Protein AF-A0A821JG45-F1 (afdb_monomer)

Structure (mmCIF, N/CA/C/O backbone):
data_AF-A0A821JG45-F1
#
_entry.id   AF-A0A821JG45-F1
#
loop_
_atom_site.group_PDB
_atom_site.id
_atom_site.type_symbol
_atom_site.label_atom_id
_atom_site.label_alt_id
_atom_site.label_comp_id
_atom_site.label_asym_id
_atom_site.label_entity_id
_atom_site.label_seq_id
_atom_site.pdbx_PDB_ins_code
_atom_site.Cartn_x
_atom_site.Cartn_y
_atom_site.Cartn_z
_atom_site.occupancy
_atom_site.B_iso_or_equiv
_atom_site.auth_seq_id
_atom_site.auth_comp_id
_atom_site.auth_asym_id
_atom_site.auth_atom_id
_atom_site.pdbx_PDB_model_num
ATOM 1 N N . MET A 1 1 ? -6.160 6.783 -7.489 1.00 43.97 1 MET A N 1
ATOM 2 C CA . MET A 1 1 ? -6.726 8.144 -7.644 1.00 43.97 1 MET A CA 1
ATOM 3 C C . MET A 1 1 ? -7.610 8.630 -6.473 1.00 43.97 1 MET A C 1
ATOM 5 O O . MET A 1 1 ? -7.959 9.802 -6.467 1.00 43.97 1 MET A O 1
ATOM 9 N N . CYS A 1 2 ? -7.963 7.808 -5.464 1.00 53.34 2 CYS A N 1
ATOM 10 C CA . CYS A 1 2 ? -8.651 8.304 -4.248 1.00 53.34 2 CYS A CA 1
ATOM 11 C C . CYS A 1 2 ? -7.697 8.845 -3.168 1.00 53.34 2 CYS A C 1
ATOM 13 O O . CYS A 1 2 ? -8.023 9.832 -2.520 1.00 53.34 2 CYS A O 1
ATOM 15 N N . VAL A 1 3 ? -6.514 8.245 -2.994 1.00 57.75 3 VAL A N 1
ATOM 16 C CA . VAL A 1 3 ? -5.590 8.602 -1.897 1.00 57.75 3 VAL A CA 1
ATOM 17 C C . VAL A 1 3 ? -4.941 9.981 -2.098 1.00 57.75 3 VAL A C 1
ATOM 19 O O . VAL A 1 3 ? -4.881 10.770 -1.164 1.00 57.75 3 VAL A O 1
ATOM 22 N N . GLU A 1 4 ? -4.558 10.336 -3.329 1.00 63.41 4 GLU A N 1
ATOM 23 C CA . GLU A 1 4 ? -4.053 11.684 -3.661 1.00 63.41 4 GLU A CA 1
ATOM 24 C C . GLU A 1 4 ? -5.080 12.787 -3.375 1.00 63.41 4 GLU A C 1
ATOM 26 O O . GLU A 1 4 ? -4.723 13.872 -2.925 1.00 63.41 4 GLU A O 1
ATOM 31 N N . ARG A 1 5 ? -6.373 12.504 -3.581 1.00 66.62 5 ARG A N 1
ATOM 32 C CA . ARG A 1 5 ? -7.441 13.460 -3.265 1.00 66.62 5 ARG A CA 1
ATOM 33 C C . ARG A 1 5 ? -7.563 13.698 -1.765 1.00 66.62 5 ARG A C 1
ATOM 35 O O . ARG A 1 5 ? -7.777 14.836 -1.367 1.00 66.62 5 ARG A O 1
ATOM 42 N N . ILE A 1 6 ? -7.377 12.670 -0.939 1.00 66.38 6 ILE A N 1
ATOM 43 C CA . ILE A 1 6 ? -7.362 12.825 0.525 1.00 66.38 6 ILE A CA 1
ATOM 44 C C . ILE A 1 6 ? -6.219 13.754 0.948 1.00 66.38 6 ILE A C 1
ATOM 46 O O . ILE A 1 6 ? -6.427 14.629 1.781 1.00 66.38 6 ILE A O 1
ATOM 50 N N . LEU A 1 7 ? -5.047 13.630 0.319 1.00 71.19 7 LEU A N 1
ATOM 51 C CA . LEU A 1 7 ? -3.895 14.499 0.585 1.00 71.19 7 LEU A CA 1
ATOM 52 C C . LEU A 1 7 ? -4.072 15.945 0.097 1.00 71.19 7 LEU A C 1
ATOM 54 O O . LEU A 1 7 ? -3.347 16.827 0.550 1.00 71.19 7 LEU A O 1
ATOM 58 N N . SER A 1 8 ? -5.017 16.196 -0.813 1.00 76.06 8 SER A N 1
ATOM 59 C CA . SER A 1 8 ? -5.339 17.546 -1.295 1.00 76.06 8 SER A CA 1
ATOM 60 C C . SER A 1 8 ? -6.262 18.329 -0.357 1.00 76.06 8 SER A C 1
ATOM 62 O O . SER A 1 8 ? -6.353 19.549 -0.474 1.00 76.06 8 SER A O 1
ATOM 64 N N . ILE A 1 9 ? -6.933 17.641 0.575 1.00 77.62 9 ILE A N 1
ATOM 65 C CA . ILE A 1 9 ? -7.796 18.270 1.575 1.00 77.62 9 ILE A CA 1
ATOM 66 C C . ILE A 1 9 ? -6.913 18.706 2.752 1.00 77.62 9 ILE A C 1
ATOM 68 O O . ILE A 1 9 ? -6.174 17.873 3.289 1.00 77.62 9 ILE A O 1
ATOM 72 N N . PRO A 1 10 ? -6.975 19.975 3.193 1.00 82.25 10 PRO A N 1
ATOM 73 C CA . PRO A 1 10 ? -6.272 20.412 4.391 1.00 82.25 10 PRO A CA 1
ATOM 74 C C . PRO A 1 10 ? -6.624 19.520 5.585 1.00 82.25 10 PRO A C 1
ATOM 76 O O . PRO A 1 10 ? -7.792 19.25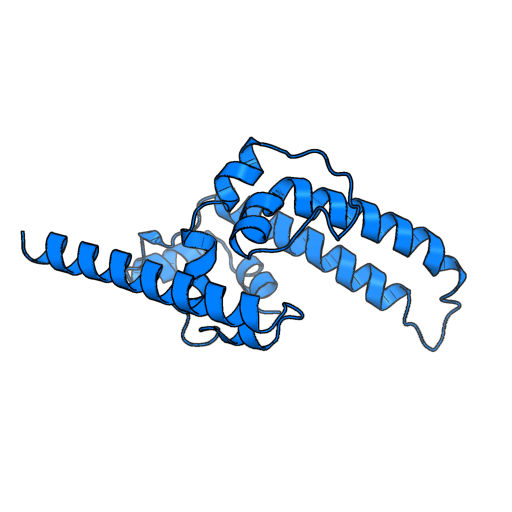5 5.861 1.00 82.25 10 PRO A O 1
ATOM 79 N N . SER A 1 11 ? -5.612 19.060 6.318 1.00 78.62 11 SER A N 1
ATOM 80 C CA . SER A 1 11 ? -5.794 18.103 7.419 1.00 78.62 11 SER A CA 1
ATOM 81 C C . SER A 1 11 ? -6.758 18.592 8.500 1.00 78.62 11 SER A C 1
ATOM 83 O O . SER A 1 11 ? -7.482 17.793 9.088 1.00 78.62 11 SER A O 1
ATOM 85 N N . ILE A 1 12 ? -6.778 19.904 8.744 1.00 83.25 12 ILE A N 1
ATOM 86 C CA . ILE A 1 12 ? -7.695 20.558 9.680 1.00 83.25 12 ILE A CA 1
ATOM 87 C C . ILE A 1 12 ? -9.136 20.389 9.196 1.00 83.25 12 ILE A C 1
ATOM 89 O O . ILE A 1 12 ? -9.962 19.876 9.941 1.00 83.25 12 ILE A O 1
ATOM 93 N N . GLU A 1 13 ? -9.411 20.721 7.935 1.00 83.38 13 GLU A N 1
ATOM 94 C CA . GLU A 1 13 ? -10.745 20.607 7.337 1.00 83.38 13 GLU A CA 1
ATOM 95 C C . GLU A 1 13 ? -11.219 19.149 7.297 1.00 83.38 13 GLU A C 1
ATOM 97 O O . GLU A 1 13 ? -12.360 18.849 7.647 1.00 83.38 13 GLU A O 1
ATOM 102 N N . LEU A 1 14 ? -10.331 18.214 6.942 1.00 79.88 14 LEU A N 1
ATOM 103 C CA . LEU A 1 14 ? -10.646 16.786 6.947 1.00 79.88 14 LEU A CA 1
ATOM 104 C C . LEU A 1 14 ? -11.003 16.293 8.357 1.00 79.88 14 LEU A C 1
ATOM 106 O O . LEU A 1 14 ? -12.016 15.620 8.541 1.00 79.88 14 LEU A O 1
ATOM 110 N N . ASN A 1 15 ? -10.201 16.651 9.362 1.00 83.44 15 ASN A N 1
ATOM 111 C CA . ASN A 1 15 ? -10.453 16.260 10.747 1.00 83.44 15 ASN A CA 1
ATOM 112 C C . ASN A 1 15 ? -11.696 16.945 11.330 1.00 83.44 15 ASN A C 1
ATOM 114 O O . ASN A 1 15 ? -12.398 16.335 12.133 1.00 83.44 15 ASN A O 1
ATOM 118 N N . GLU A 1 16 ? -12.011 18.174 10.916 1.00 84.81 16 GLU A N 1
ATOM 119 C CA . GLU A 1 16 ? -13.255 18.857 11.280 1.00 84.81 16 GLU A CA 1
ATOM 120 C C . GLU A 1 16 ? -14.477 18.131 10.714 1.00 84.81 16 GLU A C 1
ATOM 122 O O . GLU A 1 16 ? -15.425 17.871 11.457 1.00 84.81 16 GLU A O 1
ATOM 127 N N . VAL A 1 17 ? -14.439 17.726 9.440 1.00 81.38 17 VAL A N 1
ATOM 128 C CA . VAL A 1 17 ? -15.504 16.923 8.819 1.00 81.38 17 VAL A CA 1
ATOM 129 C C . VAL A 1 17 ? -15.664 15.583 9.542 1.00 81.38 17 VAL A C 1
ATOM 131 O O . VAL A 1 17 ? -16.777 15.206 9.911 1.00 81.38 17 VAL A O 1
ATOM 134 N N . LEU A 1 18 ? -14.564 14.878 9.819 1.00 77.00 18 LEU A N 1
ATOM 135 C CA . LEU A 1 18 ? -14.592 13.604 10.547 1.00 77.00 18 LEU A CA 1
ATOM 136 C C . LEU A 1 18 ? -15.137 13.770 11.974 1.00 77.00 18 LEU A C 1
ATOM 138 O O . LEU A 1 18 ? -15.938 12.951 12.433 1.00 77.00 18 LEU A O 1
ATOM 142 N N . ALA A 1 19 ? -14.778 14.857 12.659 1.00 81.50 19 ALA A N 1
ATOM 143 C CA . ALA A 1 19 ? -15.291 15.176 13.986 1.00 81.50 19 ALA A CA 1
ATOM 144 C C . ALA A 1 19 ? -16.793 15.510 13.971 1.00 81.50 19 ALA A C 1
ATOM 146 O O . ALA A 1 19 ? -17.523 15.040 14.849 1.00 81.50 19 ALA A O 1
ATOM 147 N N . GLN A 1 20 ? -17.268 16.270 12.977 1.00 82.19 20 GLN A N 1
ATOM 148 C CA . GLN A 1 20 ? -18.691 16.586 12.788 1.00 82.19 20 GLN A CA 1
ATOM 149 C C . GLN A 1 20 ? -19.522 15.328 12.512 1.00 82.19 20 GLN A C 1
ATOM 151 O O . GLN A 1 20 ? -20.628 15.183 13.033 1.00 82.19 20 GLN A O 1
ATOM 156 N N . LEU A 1 21 ? -18.958 14.379 11.765 1.00 76.00 21 LEU A N 1
ATOM 157 C CA . LEU A 1 21 ? -19.562 13.076 11.484 1.00 76.00 21 LEU A CA 1
ATOM 158 C C . LEU A 1 21 ? -19.416 12.063 12.638 1.00 76.00 21 LEU A C 1
ATOM 160 O O . LEU A 1 21 ? -19.819 10.912 12.494 1.00 76.00 21 LEU A O 1
ATOM 164 N N . LYS A 1 22 ? -18.887 12.485 13.796 1.00 78.31 22 LYS A N 1
ATOM 165 C CA . LYS A 1 22 ? -18.636 11.667 15.001 1.00 78.31 22 LYS A CA 1
ATOM 166 C C . LYS A 1 22 ? -17.607 10.539 14.827 1.00 78.31 22 LYS A C 1
ATOM 168 O O . LYS A 1 22 ? -17.481 9.700 15.715 1.00 78.31 22 LYS A O 1
ATOM 173 N N . TYR A 1 23 ? -16.793 10.569 13.776 1.00 69.62 23 TYR A N 1
ATOM 174 C CA . TYR A 1 23 ? -15.704 9.618 13.535 1.00 69.62 23 TYR A CA 1
ATOM 175 C C . TYR A 1 23 ? -14.378 10.079 14.157 1.00 69.62 23 TYR A C 1
ATOM 177 O O . TYR A 1 23 ? -13.347 10.160 13.492 1.00 69.62 23 TYR A O 1
ATOM 185 N N . LYS A 1 24 ? -14.384 10.408 15.455 1.00 72.06 24 LYS A N 1
ATOM 186 C CA . LYS A 1 24 ? -13.201 10.964 16.148 1.00 72.06 24 LYS A CA 1
ATOM 187 C C . LYS A 1 24 ? -11.991 10.023 16.157 1.00 72.06 24 LYS A C 1
ATOM 189 O O . LYS A 1 24 ? -10.859 10.484 16.221 1.00 72.06 24 LYS A O 1
ATOM 194 N N . ASN A 1 25 ? -12.235 8.719 16.097 1.00 67.12 25 ASN A N 1
ATOM 195 C CA . ASN A 1 25 ? -11.216 7.675 16.012 1.00 67.12 25 ASN A CA 1
ATOM 196 C C . ASN A 1 25 ? -10.531 7.596 14.637 1.00 67.12 25 ASN A C 1
ATOM 198 O O . ASN A 1 25 ? -9.513 6.924 14.520 1.00 67.12 25 ASN A O 1
ATOM 202 N N . LEU A 1 26 ? -11.082 8.255 13.613 1.00 66.81 26 LEU A N 1
ATOM 203 C CA . LEU A 1 26 ? -10.522 8.298 12.259 1.00 66.81 26 LEU A CA 1
ATOM 204 C C . LEU A 1 26 ? -9.774 9.606 11.968 1.00 66.81 26 LEU A C 1
ATOM 206 O O . LEU A 1 26 ? -9.253 9.772 10.867 1.00 66.81 26 LEU A O 1
ATOM 210 N N . CYS A 1 27 ? -9.722 10.537 12.927 1.00 76.25 27 CYS A N 1
ATOM 211 C CA . CYS A 1 27 ? -8.967 11.774 12.769 1.00 76.25 27 CYS A CA 1
ATOM 212 C C . CYS A 1 27 ? -7.475 11.468 12.605 1.00 76.25 27 CYS A C 1
ATOM 214 O O . CYS A 1 27 ? -6.864 10.820 13.455 1.00 76.25 27 CYS A O 1
ATOM 216 N N . LEU A 1 28 ? -6.888 11.982 11.529 1.00 76.50 28 LEU A N 1
ATOM 217 C CA . LEU A 1 28 ? -5.492 11.750 11.187 1.00 76.50 28 LEU A CA 1
ATOM 218 C C . LEU A 1 28 ? -4.607 12.709 11.977 1.00 76.50 28 LEU A C 1
ATOM 220 O O . LEU A 1 28 ? -4.743 13.933 11.873 1.00 76.50 28 LEU A O 1
ATOM 224 N N . ASN A 1 29 ? -3.673 12.164 12.749 1.00 80.75 29 ASN A N 1
ATOM 225 C CA . ASN A 1 29 ? -2.627 12.971 13.362 1.00 80.75 29 ASN A CA 1
ATOM 226 C C . ASN A 1 29 ? -1.522 13.294 12.327 1.00 80.75 29 ASN A C 1
ATOM 228 O O . ASN A 1 29 ? -1.488 12.755 11.218 1.00 80.75 29 ASN A O 1
ATOM 232 N N . THR A 1 30 ? -0.576 14.165 12.689 1.00 79.75 30 THR A N 1
ATOM 233 C CA . THR A 1 30 ? 0.527 14.574 11.798 1.00 79.75 30 THR A CA 1
ATOM 234 C C . THR A 1 30 ? 1.352 13.393 11.281 1.00 79.75 30 THR A C 1
ATOM 236 O O . THR A 1 30 ? 1.820 13.406 10.144 1.00 79.75 30 THR A O 1
ATOM 239 N N . ARG A 1 31 ? 1.532 12.355 12.104 1.00 78.94 31 ARG A N 1
ATOM 240 C CA . ARG A 1 31 ? 2.264 11.146 11.726 1.00 78.94 31 ARG A CA 1
ATOM 241 C C . ARG A 1 3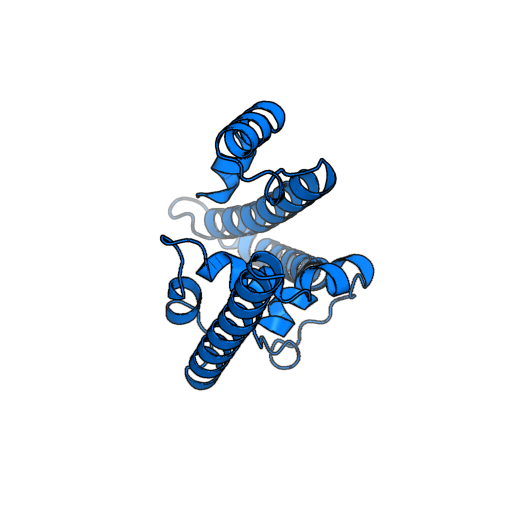1 ? 1.479 10.330 10.701 1.00 78.94 31 ARG A C 1
ATOM 243 O O . ARG A 1 31 ? 2.083 9.882 9.734 1.00 78.94 31 ARG A O 1
ATOM 250 N N . ASP A 1 32 ? 0.172 10.169 10.879 1.00 75.69 32 ASP A N 1
ATOM 251 C CA . ASP A 1 32 ? -0.686 9.422 9.949 1.00 75.69 32 ASP A CA 1
ATOM 252 C C . ASP A 1 32 ? -0.681 10.066 8.560 1.00 75.69 32 ASP A C 1
ATOM 254 O O . ASP A 1 32 ? -0.508 9.384 7.551 1.00 75.69 32 ASP A O 1
ATOM 258 N N . LEU A 1 33 ? -0.760 11.399 8.515 1.00 77.19 33 LEU A N 1
ATOM 259 C CA . LEU A 1 33 ? -0.651 12.178 7.280 1.00 77.19 33 LEU A CA 1
ATOM 260 C C . LEU A 1 33 ? 0.718 12.035 6.611 1.00 77.19 33 LEU A C 1
ATOM 262 O O . LEU A 1 33 ? 0.776 11.786 5.409 1.00 77.19 33 LEU A O 1
ATOM 266 N N . SER A 1 34 ? 1.811 12.136 7.374 1.00 80.75 34 SER A N 1
ATOM 267 C CA . SER A 1 34 ? 3.168 11.926 6.849 1.00 80.75 34 SER A CA 1
ATOM 268 C C . SER A 1 34 ? 3.325 10.525 6.254 1.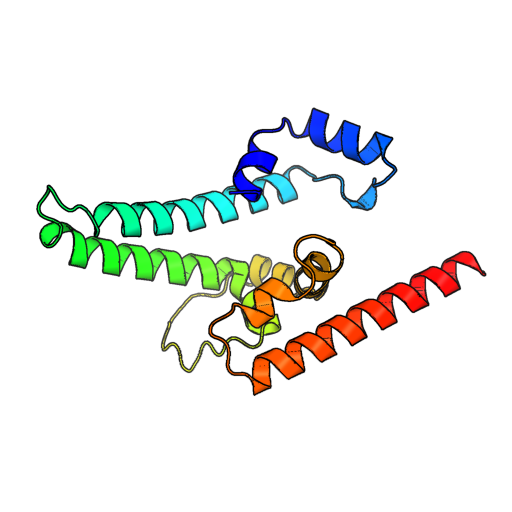00 80.75 34 SER A C 1
ATOM 270 O O . SER A 1 34 ? 3.928 10.363 5.198 1.00 80.75 34 SER A O 1
ATOM 272 N N . MET A 1 35 ? 2.751 9.507 6.898 1.00 78.25 35 MET A N 1
ATOM 273 C CA . MET A 1 35 ? 2.794 8.130 6.404 1.00 78.25 35 MET A CA 1
ATOM 274 C C . MET A 1 35 ? 2.003 7.960 5.101 1.00 78.25 35 MET A C 1
ATOM 276 O O . MET A 1 35 ? 2.496 7.341 4.160 1.00 78.25 35 MET A O 1
ATOM 280 N N . LEU A 1 36 ? 0.809 8.551 5.016 1.00 77.56 36 LEU A N 1
ATOM 281 C CA . LEU A 1 36 ? -0.003 8.576 3.796 1.00 77.56 36 LEU A CA 1
ATOM 282 C C . LEU A 1 36 ? 0.710 9.297 2.644 1.00 77.56 36 LEU A C 1
ATOM 284 O O . LEU A 1 36 ? 0.707 8.803 1.518 1.00 77.56 36 LEU A O 1
ATOM 288 N N . GLN A 1 37 ? 1.356 10.431 2.926 1.00 82.44 37 GLN A N 1
ATOM 289 C CA . GLN A 1 37 ? 2.158 11.171 1.948 1.00 82.44 37 GLN A CA 1
ATOM 290 C C . GLN A 1 37 ? 3.332 10.340 1.431 1.00 82.44 37 GLN A C 1
ATOM 292 O O . GLN A 1 37 ? 3.542 10.277 0.223 1.00 82.44 37 GLN A O 1
ATOM 297 N N . GLU A 1 38 ? 4.062 9.663 2.320 1.00 82.19 38 GLU A N 1
ATOM 298 C CA . GLU A 1 38 ? 5.160 8.777 1.926 1.00 82.19 38 GLU A CA 1
ATOM 299 C C . GLU A 1 38 ? 4.679 7.609 1.058 1.00 82.19 38 GLU A C 1
ATOM 301 O O . GLU A 1 38 ? 5.332 7.272 0.070 1.00 82.19 38 GLU A O 1
ATOM 306 N N . PHE A 1 39 ? 3.540 7.003 1.403 1.00 82.00 39 PHE A N 1
ATOM 307 C CA . PHE A 1 39 ? 2.972 5.900 0.632 1.00 82.00 39 PHE A CA 1
ATOM 308 C C . PHE A 1 39 ? 2.548 6.346 -0.771 1.00 82.00 39 PHE A C 1
ATOM 310 O O . PHE A 1 39 ? 2.892 5.692 -1.755 1.00 82.00 39 PHE A O 1
ATOM 317 N N . VAL A 1 40 ? 1.858 7.487 -0.880 1.00 83.25 40 VAL A N 1
ATOM 318 C CA . VAL A 1 40 ? 1.467 8.057 -2.177 1.00 83.25 40 VAL A CA 1
ATOM 319 C C . VAL A 1 40 ? 2.692 8.421 -3.003 1.00 83.25 40 VAL A C 1
ATOM 321 O O . VAL A 1 40 ? 2.777 7.986 -4.145 1.00 83.25 40 VAL A O 1
ATOM 324 N N . ALA A 1 41 ? 3.664 9.134 -2.427 1.00 84.44 41 ALA A N 1
ATOM 325 C CA . ALA A 1 41 ? 4.877 9.532 -3.138 1.00 84.44 41 ALA A CA 1
ATOM 326 C C . ALA A 1 41 ? 5.627 8.323 -3.715 1.00 84.44 41 ALA A C 1
ATOM 328 O O . ALA A 1 41 ? 6.065 8.352 -4.862 1.00 84.44 41 ALA A O 1
ATOM 329 N N . LEU A 1 42 ? 5.731 7.234 -2.949 1.00 84.69 42 LEU A N 1
ATOM 330 C CA . LEU A 1 42 ? 6.389 6.014 -3.408 1.00 84.69 42 LEU A CA 1
ATOM 331 C C . LEU A 1 42 ? 5.634 5.352 -4.573 1.00 84.69 42 LEU A C 1
ATOM 333 O O . LEU A 1 42 ? 6.263 4.919 -5.538 1.00 84.69 42 LEU A O 1
ATOM 337 N N . LEU A 1 43 ? 4.299 5.305 -4.526 1.00 83.25 43 LEU A N 1
ATOM 338 C CA . LEU A 1 43 ? 3.482 4.770 -5.621 1.00 83.25 43 LEU A CA 1
ATOM 339 C C . LEU A 1 43 ? 3.501 5.663 -6.871 1.00 83.25 43 LEU A C 1
ATOM 341 O O . LEU A 1 43 ? 3.516 5.140 -7.987 1.00 83.25 43 LEU A O 1
ATOM 345 N N . SER A 1 44 ? 3.545 6.987 -6.709 1.00 83.81 44 SER A N 1
ATOM 346 C CA . SER A 1 44 ? 3.660 7.928 -7.828 1.00 83.81 44 SER A CA 1
ATOM 347 C C . SER A 1 44 ? 4.953 7.700 -8.616 1.00 83.81 44 SER A C 1
ATOM 349 O O . SER A 1 44 ? 4.914 7.697 -9.843 1.00 83.81 44 SER A O 1
ATOM 351 N N . LEU A 1 45 ? 6.067 7.375 -7.947 1.00 84.75 45 LEU A N 1
ATOM 352 C CA . LEU A 1 45 ? 7.334 7.054 -8.623 1.00 84.75 45 LEU A CA 1
ATOM 353 C C . LEU A 1 45 ? 7.241 5.790 -9.500 1.00 84.75 45 LEU A C 1
ATOM 355 O O . LEU A 1 45 ? 7.828 5.747 -10.583 1.00 84.75 45 LEU A O 1
ATOM 359 N N . PHE A 1 46 ? 6.463 4.777 -9.097 1.00 82.44 46 PHE A N 1
ATOM 360 C CA . PHE A 1 46 ? 6.180 3.621 -9.961 1.00 82.44 46 PHE A CA 1
ATOM 361 C C . PHE A 1 46 ? 5.331 4.002 -11.183 1.00 82.44 46 PHE A C 1
ATOM 363 O O . PHE A 1 46 ? 5.576 3.516 -12.293 1.00 82.44 46 PHE A O 1
ATOM 370 N N . ALA A 1 47 ? 4.340 4.879 -11.003 1.00 82.31 47 ALA A N 1
ATOM 371 C CA . ALA A 1 47 ? 3.510 5.373 -12.100 1.00 82.31 47 ALA A CA 1
ATOM 372 C C . ALA A 1 47 ? 4.327 6.211 -13.099 1.00 82.31 47 ALA A C 1
ATOM 374 O O . ALA A 1 47 ? 4.168 6.056 -14.313 1.00 82.31 47 ALA A O 1
ATOM 375 N N . GLU A 1 48 ? 5.249 7.039 -12.607 1.00 82.62 48 GLU A N 1
ATOM 376 C CA . GLU A 1 48 ? 6.196 7.802 -13.422 1.00 82.62 48 GLU A CA 1
ATOM 377 C C . GLU A 1 48 ? 7.122 6.878 -14.220 1.00 82.62 48 GLU A C 1
ATOM 379 O O . GLU A 1 48 ? 7.233 7.033 -15.437 1.00 82.62 48 GLU A O 1
ATOM 384 N N . ALA A 1 49 ? 7.717 5.864 -13.576 1.00 79.94 49 ALA A N 1
ATOM 385 C CA . ALA A 1 49 ? 8.561 4.875 -14.251 1.00 79.94 49 ALA A CA 1
ATOM 386 C C . ALA A 1 49 ? 7.798 4.114 -15.353 1.00 79.94 49 ALA A C 1
ATOM 388 O O . ALA A 1 49 ? 8.325 3.890 -16.445 1.00 79.94 49 ALA A O 1
ATOM 389 N N . THR A 1 50 ? 6.533 3.766 -15.098 1.00 79.12 50 THR A N 1
ATOM 390 C CA . THR A 1 50 ? 5.654 3.120 -16.086 1.00 79.12 50 THR A CA 1
ATOM 391 C C . THR A 1 50 ? 5.360 4.056 -17.259 1.00 79.12 50 THR A C 1
ATOM 393 O O . THR A 1 50 ? 5.508 3.675 -18.418 1.00 79.12 50 THR A O 1
ATOM 396 N N . THR A 1 51 ? 5.011 5.312 -16.977 1.00 81.25 51 THR A N 1
ATOM 397 C CA . THR A 1 51 ? 4.697 6.317 -18.006 1.00 81.25 51 THR A CA 1
ATOM 398 C C . THR A 1 51 ? 5.911 6.615 -18.890 1.00 81.25 51 THR A C 1
ATOM 400 O O . THR A 1 51 ? 5.788 6.689 -20.111 1.00 81.25 51 THR A O 1
ATOM 403 N N . ALA A 1 52 ? 7.098 6.732 -18.290 1.00 75.62 52 ALA A N 1
ATOM 404 C CA . ALA A 1 52 ? 8.349 7.024 -18.988 1.00 75.62 52 ALA A CA 1
ATOM 405 C C . ALA A 1 52 ? 8.851 5.870 -19.876 1.00 75.62 52 ALA A C 1
ATOM 407 O O . ALA A 1 52 ? 9.593 6.112 -20.827 1.00 75.62 52 ALA A O 1
ATOM 408 N N . THR A 1 53 ? 8.443 4.628 -19.598 1.00 71.69 53 THR A N 1
ATOM 409 C CA . THR A 1 53 ? 8.850 3.432 -20.364 1.00 71.69 53 THR A CA 1
ATOM 410 C C . THR A 1 53 ? 7.824 2.984 -21.406 1.00 71.69 53 THR A C 1
ATOM 412 O O . THR A 1 53 ? 8.162 2.203 -22.295 1.00 71.69 53 THR A O 1
ATOM 415 N N . GLN A 1 54 ? 6.610 3.542 -21.381 1.00 72.19 54 GLN A N 1
ATOM 416 C CA . GLN A 1 54 ? 5.562 3.315 -22.382 1.00 72.19 54 GLN A CA 1
ATOM 417 C C . GLN A 1 54 ? 5.366 4.416 -23.460 1.00 72.19 54 GLN A C 1
ATOM 419 O O . GLN A 1 54 ? 4.332 4.378 -24.137 1.00 72.19 54 GLN A O 1
ATOM 424 N N . PRO A 1 55 ? 6.260 5.406 -23.692 1.00 69.75 55 PRO A N 1
ATOM 425 C CA . PRO A 1 55 ? 5.969 6.453 -24.661 1.00 69.75 55 PRO A CA 1
ATOM 426 C C . PRO A 1 55 ? 5.985 5.901 -26.090 1.00 69.75 55 PRO A C 1
ATOM 428 O O . PRO A 1 55 ? 6.917 5.221 -26.512 1.00 69.75 55 PRO A O 1
ATOM 431 N N . GLN A 1 56 ? 4.947 6.239 -26.857 1.00 61.50 56 GLN A N 1
ATOM 432 C CA . GLN A 1 56 ? 4.799 5.825 -28.259 1.00 61.50 56 GLN A CA 1
ATOM 433 C C . GLN A 1 56 ? 5.615 6.696 -29.232 1.00 61.50 56 GLN A C 1
ATOM 435 O O . GLN A 1 56 ? 5.856 6.287 -30.363 1.00 61.50 56 GLN A O 1
ATOM 440 N N . ASN A 1 57 ? 6.062 7.880 -28.789 1.00 66.19 57 ASN A N 1
ATOM 441 C CA . ASN A 1 57 ? 6.651 8.922 -29.642 1.00 66.19 57 ASN A CA 1
ATOM 442 C C . ASN A 1 57 ? 8.071 9.355 -29.221 1.00 66.19 57 ASN A C 1
ATOM 444 O O . ASN A 1 57 ? 8.588 10.341 -29.744 1.00 66.19 57 ASN A O 1
ATOM 448 N N . SER A 1 58 ? 8.711 8.662 -28.275 1.00 59.03 58 S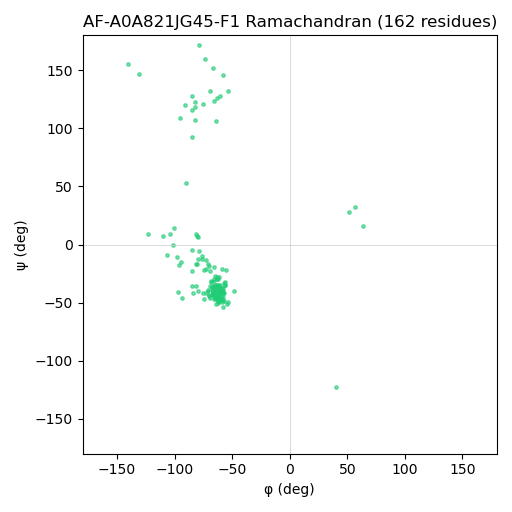ER A N 1
ATOM 449 C CA . SER A 1 58 ? 10.093 8.935 -27.859 1.00 59.03 58 SER A CA 1
ATOM 450 C C . SER A 1 58 ? 10.863 7.632 -27.609 1.00 59.03 58 SER A C 1
ATOM 452 O O . SER A 1 58 ? 10.243 6.601 -27.342 1.00 59.03 58 SER A O 1
ATOM 454 N N . PRO A 1 59 ? 12.208 7.628 -27.709 1.00 57.91 59 PRO A N 1
ATOM 455 C CA . PRO A 1 59 ? 12.998 6.426 -27.454 1.00 57.91 59 PRO A CA 1
ATOM 456 C C . PRO A 1 59 ? 12.856 5.980 -25.990 1.00 57.91 59 PRO A C 1
ATOM 458 O O . PRO A 1 59 ? 13.418 6.595 -25.088 1.00 57.91 59 PRO A O 1
ATOM 461 N N . SER A 1 60 ? 12.109 4.901 -25.752 1.00 65.44 60 SER A N 1
ATOM 462 C CA . SER A 1 60 ? 11.880 4.331 -24.416 1.00 65.44 60 SER A CA 1
ATOM 463 C C . SER A 1 60 ? 12.987 3.367 -23.971 1.00 65.44 60 SER A C 1
ATOM 465 O O . SER A 1 60 ? 13.212 3.192 -22.776 1.00 65.44 60 SER A O 1
ATOM 467 N N . ILE A 1 61 ? 13.732 2.784 -24.920 1.00 68.81 61 ILE A N 1
ATOM 468 C CA . ILE A 1 61 ? 14.755 1.752 -24.659 1.00 68.81 61 ILE A CA 1
ATOM 469 C C . ILE A 1 61 ? 15.873 2.266 -23.740 1.00 68.81 61 ILE A C 1
ATOM 471 O O . ILE A 1 61 ? 16.315 1.542 -22.851 1.00 68.81 61 ILE A O 1
ATOM 475 N N . SER A 1 62 ? 16.303 3.523 -23.896 1.00 76.00 62 SER A N 1
ATOM 476 C CA . SER A 1 62 ? 17.346 4.132 -23.053 1.00 76.00 62 SER A CA 1
ATOM 477 C C . SER A 1 62 ? 16.934 4.298 -21.588 1.00 76.00 62 SER A C 1
ATOM 479 O O . SER A 1 62 ? 17.801 4.427 -20.727 1.00 76.00 62 SER A O 1
ATOM 481 N N . PHE A 1 63 ? 15.632 4.274 -21.292 1.00 74.69 63 PHE A N 1
ATOM 482 C CA . PHE A 1 63 ? 15.106 4.391 -19.932 1.00 74.69 63 PHE A CA 1
ATOM 483 C C . PHE A 1 63 ? 14.854 3.038 -19.271 1.00 74.69 63 PHE A C 1
ATOM 485 O O . PHE A 1 63 ? 14.754 2.986 -18.053 1.00 74.69 63 PHE A O 1
ATOM 492 N N . VAL A 1 64 ? 14.832 1.936 -20.029 1.00 75.44 64 VAL A N 1
ATOM 493 C CA . VAL A 1 64 ? 14.504 0.604 -19.495 1.00 75.44 64 VAL A CA 1
ATOM 494 C C . VAL A 1 64 ? 15.441 0.199 -18.356 1.00 75.44 64 VAL A C 1
ATOM 496 O O . VAL A 1 64 ? 14.969 -0.123 -17.271 1.00 75.44 64 VAL A O 1
ATOM 499 N N . ALA A 1 65 ? 16.761 0.243 -18.562 1.00 77.94 65 ALA A N 1
ATOM 500 C CA . ALA A 1 65 ? 17.715 -0.166 -17.527 1.00 77.94 65 ALA A CA 1
ATOM 501 C C . ALA A 1 65 ? 17.673 0.739 -16.270 1.00 77.94 65 ALA A C 1
ATOM 503 O O . ALA A 1 65 ? 17.573 0.197 -15.166 1.00 77.94 65 ALA A O 1
ATOM 504 N N . PRO A 1 66 ? 17.664 2.084 -16.387 1.00 83.00 66 PRO A N 1
ATOM 505 C CA . PRO A 1 66 ? 17.435 2.968 -15.241 1.00 83.00 66 PRO A CA 1
ATOM 506 C C . PRO A 1 66 ? 16.105 2.720 -14.518 1.00 83.00 66 PRO A C 1
ATOM 508 O O . PRO A 1 66 ? 16.077 2.704 -13.290 1.00 83.00 66 PRO A O 1
ATOM 511 N N . SER A 1 67 ? 15.014 2.491 -15.254 1.00 80.12 67 SER A N 1
ATOM 512 C CA . SER A 1 67 ? 13.696 2.221 -14.674 1.00 80.12 67 SER A CA 1
ATOM 513 C C . SER A 1 67 ? 13.648 0.888 -13.936 1.00 80.12 67 SER A C 1
ATOM 515 O O . SER A 1 67 ? 13.029 0.823 -12.882 1.00 80.12 67 SER A O 1
ATOM 517 N N . ILE A 1 68 ? 14.335 -0.153 -14.421 1.00 82.19 68 ILE A N 1
ATOM 518 C CA . ILE A 1 68 ? 14.468 -1.425 -13.693 1.00 82.19 68 ILE A CA 1
ATOM 519 C C . ILE A 1 68 ? 15.171 -1.198 -12.351 1.00 82.19 68 ILE A C 1
ATOM 521 O O . ILE A 1 68 ? 14.675 -1.649 -11.322 1.00 82.19 68 ILE A O 1
ATOM 525 N N . HIS A 1 69 ? 16.285 -0.459 -12.340 1.00 82.81 69 HIS A N 1
ATOM 526 C CA . HIS A 1 69 ? 17.015 -0.172 -11.102 1.00 82.81 69 HIS A CA 1
ATOM 527 C C . HIS A 1 69 ? 16.206 0.702 -10.132 1.00 82.81 69 HIS A C 1
ATOM 529 O O . HIS A 1 69 ? 16.208 0.465 -8.926 1.00 82.81 69 HIS A O 1
ATOM 535 N N . LEU A 1 70 ? 15.466 1.683 -10.657 1.00 83.38 70 LEU A N 1
ATOM 536 C CA . LEU A 1 70 ? 14.539 2.486 -9.866 1.00 83.38 70 LEU A CA 1
ATOM 537 C C . LEU A 1 70 ? 13.440 1.610 -9.250 1.00 83.38 70 LEU A C 1
ATOM 539 O O . LEU A 1 70 ? 13.206 1.700 -8.050 1.00 83.38 70 LEU A O 1
ATOM 543 N N . CYS A 1 71 ? 12.797 0.744 -10.036 1.00 84.25 71 CYS A N 1
ATOM 544 C CA . CYS A 1 71 ? 11.770 -0.171 -9.541 1.00 84.25 71 CYS A CA 1
ATOM 545 C C . CYS A 1 71 ? 12.309 -1.102 -8.449 1.00 84.25 71 CYS A C 1
ATOM 547 O O . CYS A 1 71 ? 11.620 -1.306 -7.456 1.00 84.25 71 CYS A O 1
ATOM 549 N N . ASP A 1 72 ? 13.533 -1.612 -8.585 1.00 84.69 72 ASP A N 1
ATOM 550 C CA . ASP A 1 72 ? 14.184 -2.440 -7.562 1.00 84.69 72 ASP A CA 1
ATOM 551 C C . ASP A 1 72 ? 14.390 -1.678 -6.236 1.00 84.69 72 ASP A C 1
ATOM 553 O O . ASP A 1 72 ? 14.021 -2.152 -5.155 1.00 84.69 72 ASP A O 1
ATOM 557 N N . ALA A 1 73 ? 14.875 -0.434 -6.311 1.00 84.94 73 ALA A N 1
ATOM 558 C CA . ALA A 1 73 ? 15.025 0.430 -5.141 1.00 84.94 73 ALA A CA 1
ATOM 559 C C . ALA A 1 73 ? 13.672 0.792 -4.498 1.00 84.94 73 ALA A C 1
ATOM 561 O O . ALA A 1 73 ? 13.534 0.785 -3.270 1.00 84.94 73 ALA A O 1
ATOM 562 N N . LEU A 1 74 ? 12.655 1.083 -5.315 1.00 86.12 74 LEU A N 1
ATOM 563 C CA . LEU A 1 74 ? 11.303 1.386 -4.845 1.00 86.12 74 LEU A CA 1
ATOM 564 C C . LEU A 1 74 ? 10.647 0.165 -4.190 1.00 86.12 74 LEU A C 1
ATOM 566 O O . LEU A 1 74 ? 10.043 0.308 -3.127 1.00 86.12 74 LEU A O 1
ATOM 570 N N . LEU A 1 75 ? 10.805 -1.030 -4.770 1.00 85.69 75 LEU A N 1
ATOM 571 C CA . LEU A 1 75 ? 10.329 -2.292 -4.196 1.00 85.69 75 LEU A CA 1
ATOM 572 C C . LEU A 1 75 ? 11.009 -2.565 -2.854 1.00 85.69 75 LEU A C 1
ATOM 574 O O . LEU A 1 75 ? 10.328 -2.833 -1.866 1.00 85.69 75 LEU A O 1
ATOM 578 N N . SER A 1 76 ? 12.330 -2.406 -2.781 1.00 87.06 76 SER A N 1
ATOM 579 C CA . SER A 1 76 ? 13.083 -2.548 -1.531 1.00 87.06 76 SER A CA 1
ATOM 580 C C . SER A 1 76 ? 12.592 -1.582 -0.445 1.00 87.06 76 SER A C 1
ATOM 582 O O . SER A 1 76 ? 12.424 -1.974 0.711 1.00 87.06 76 SER A O 1
ATOM 584 N N . SER A 1 77 ? 12.305 -0.327 -0.807 1.00 87.38 77 SER A N 1
ATOM 585 C CA . SER A 1 77 ? 11.759 0.684 0.110 1.00 87.38 77 SER A CA 1
ATOM 586 C C . SER A 1 77 ? 10.334 0.348 0.569 1.00 87.38 77 SER A C 1
ATOM 588 O O . SER A 1 77 ? 10.028 0.441 1.763 1.00 87.38 77 SER A O 1
ATOM 590 N N . LEU A 1 78 ? 9.476 -0.105 -0.354 1.00 87.50 78 LEU A N 1
ATOM 591 C CA . LEU A 1 78 ? 8.114 -0.548 -0.055 1.00 87.50 78 LEU A CA 1
ATOM 592 C C . LEU A 1 78 ? 8.133 -1.707 0.944 1.00 87.50 78 LEU A C 1
ATOM 594 O O . LEU A 1 78 ? 7.455 -1.643 1.965 1.00 87.50 78 LEU A O 1
ATOM 598 N N . LEU A 1 79 ? 8.944 -2.734 0.689 1.00 88.12 79 LEU A N 1
ATOM 599 C CA . LEU A 1 79 ? 9.058 -3.908 1.553 1.00 88.12 79 LEU A CA 1
ATOM 600 C C . LEU A 1 79 ? 9.675 -3.565 2.914 1.00 88.12 79 LEU A C 1
ATOM 602 O O . LEU A 1 79 ? 9.201 -4.035 3.947 1.00 88.12 79 LEU A O 1
ATOM 606 N N . SER A 1 80 ? 10.681 -2.687 2.945 1.00 87.38 80 SER A N 1
ATOM 607 C CA . SER A 1 80 ? 11.309 -2.230 4.191 1.00 87.38 80 SER A CA 1
ATOM 608 C C . SER A 1 80 ? 10.311 -1.570 5.146 1.00 87.38 80 SER A C 1
ATOM 610 O O . SER A 1 80 ? 10.384 -1.788 6.359 1.00 87.38 80 SER A O 1
ATOM 612 N N . LYS A 1 81 ? 9.383 -0.769 4.603 1.00 85.75 81 LYS A N 1
ATOM 613 C CA . LYS A 1 81 ? 8.421 0.018 5.385 1.00 85.75 81 LYS A CA 1
ATOM 614 C C . LYS A 1 81 ? 7.091 -0.702 5.600 1.00 85.75 81 LYS A C 1
ATOM 616 O O . LYS A 1 81 ? 6.604 -0.717 6.721 1.00 85.75 81 LYS A O 1
ATOM 621 N N . PHE A 1 82 ? 6.525 -1.300 4.556 1.00 87.75 82 PHE A N 1
ATOM 622 C CA . PHE A 1 82 ? 5.171 -1.871 4.531 1.00 87.75 82 PHE A CA 1
ATOM 623 C C . PHE A 1 82 ? 5.162 -3.404 4.460 1.00 87.75 82 PHE A C 1
ATOM 625 O O . PHE A 1 82 ? 4.099 -4.007 4.313 1.00 87.75 82 PHE A O 1
ATOM 632 N N . GLY A 1 83 ? 6.323 -4.054 4.585 1.00 88.62 83 GLY A N 1
ATOM 633 C CA . GLY A 1 83 ? 6.439 -5.511 4.510 1.00 88.62 83 GLY A CA 1
ATOM 634 C C . GLY A 1 83 ? 5.547 -6.249 5.510 1.00 88.62 83 GLY A C 1
ATOM 635 O O . GLY A 1 83 ? 5.000 -7.286 5.163 1.00 88.62 83 GLY A O 1
ATOM 636 N N . GLY A 1 84 ? 5.299 -5.682 6.697 1.00 89.12 84 GLY A N 1
ATOM 637 C CA . GLY A 1 84 ? 4.388 -6.271 7.682 1.00 89.12 84 GLY A CA 1
ATOM 638 C C . GLY A 1 84 ? 2.949 -6.407 7.174 1.00 89.12 84 GLY A C 1
ATOM 639 O O . GLY A 1 84 ? 2.314 -7.428 7.422 1.00 89.12 84 GLY A O 1
ATOM 640 N N . LEU A 1 85 ? 2.456 -5.432 6.403 1.00 89.12 85 LEU A N 1
ATOM 641 C CA . LEU A 1 85 ? 1.130 -5.501 5.778 1.00 89.12 85 LEU A CA 1
ATOM 642 C C . LEU A 1 85 ? 1.104 -6.552 4.666 1.00 89.12 85 LEU A C 1
ATOM 644 O O . LEU A 1 85 ? 0.177 -7.352 4.583 1.00 89.12 85 LEU A O 1
ATOM 648 N N . LEU A 1 86 ? 2.138 -6.571 3.826 1.00 89.19 86 LEU A N 1
ATOM 649 C CA . LEU A 1 86 ? 2.250 -7.532 2.730 1.00 89.19 86 LEU A CA 1
ATOM 650 C C . LEU A 1 86 ? 2.380 -8.977 3.258 1.00 89.19 86 LEU A C 1
ATOM 652 O O . LEU A 1 86 ? 1.772 -9.888 2.703 1.00 89.19 86 LEU A O 1
ATOM 656 N N . GLU A 1 87 ? 3.059 -9.182 4.390 1.00 89.06 87 GLU A N 1
ATOM 657 C CA . GLU A 1 87 ? 3.093 -10.464 5.108 1.00 89.06 87 GLU A CA 1
ATOM 658 C C . GLU A 1 87 ? 1.696 -10.850 5.625 1.00 89.06 87 GLU A C 1
ATOM 660 O O . GLU A 1 87 ? 1.271 -11.995 5.488 1.00 89.06 87 GLU A O 1
ATOM 665 N N . GLN A 1 88 ? 0.935 -9.897 6.179 1.00 88.38 88 GLN A N 1
ATOM 666 C CA . GLN A 1 88 ? -0.454 -10.134 6.603 1.00 88.38 88 GLN A CA 1
ATOM 667 C C . GLN A 1 88 ? -1.377 -10.501 5.434 1.00 88.38 88 GLN A C 1
ATOM 669 O O . GLN A 1 88 ? -2.359 -11.220 5.651 1.00 88.38 88 GLN A O 1
ATOM 674 N N . MET A 1 89 ? -1.046 -10.022 4.232 1.00 88.06 89 MET A N 1
ATOM 675 C CA . MET A 1 89 ? -1.667 -10.373 2.953 1.00 88.06 89 MET A CA 1
ATOM 676 C C . MET A 1 89 ? -1.149 -11.698 2.369 1.00 88.06 89 MET A C 1
ATOM 678 O O . MET A 1 89 ? -1.497 -12.030 1.241 1.00 88.06 89 MET A O 1
ATOM 682 N N . GLU A 1 90 ? -0.342 -12.458 3.115 1.00 87.94 90 GLU A N 1
ATOM 683 C CA . GLU A 1 90 ? 0.222 -13.742 2.682 1.00 87.94 90 GLU A CA 1
ATOM 684 C C . GLU A 1 90 ? 1.031 -13.640 1.374 1.00 87.94 90 GLU A C 1
ATOM 686 O O . GLU A 1 90 ? 1.062 -14.574 0.572 1.00 87.94 90 GLU A O 1
ATOM 691 N N . VAL A 1 91 ? 1.690 -12.498 1.146 1.00 85.25 91 VAL A N 1
ATOM 692 C CA . VAL A 1 91 ? 2.662 -12.345 0.058 1.00 85.25 91 VAL A CA 1
ATOM 693 C C . VAL A 1 91 ? 3.951 -13.058 0.462 1.00 85.25 91 VAL A C 1
ATOM 695 O O . VAL A 1 91 ? 4.561 -12.709 1.473 1.00 85.25 91 VAL A O 1
ATOM 698 N N . ASP A 1 92 ? 4.378 -14.046 -0.324 1.00 81.88 92 ASP A N 1
ATOM 699 C CA . ASP A 1 92 ? 5.632 -14.758 -0.071 1.00 81.88 92 ASP A CA 1
ATOM 700 C C . ASP A 1 92 ? 6.826 -13.975 -0.632 1.00 81.88 92 ASP A C 1
ATOM 702 O O . ASP A 1 92 ? 7.045 -13.902 -1.840 1.00 81.88 92 ASP A O 1
ATOM 706 N N . PHE A 1 93 ? 7.625 -13.381 0.255 1.00 78.62 93 PHE A N 1
ATOM 707 C CA . PHE A 1 93 ? 8.831 -12.655 -0.148 1.00 78.62 93 PHE A CA 1
ATOM 708 C C . PHE A 1 93 ? 9.986 -13.572 -0.564 1.00 78.62 93 PHE A C 1
ATOM 710 O O . PHE A 1 93 ? 10.870 -13.120 -1.294 1.00 78.62 93 PHE A O 1
ATOM 717 N N . ASN A 1 94 ? 9.997 -14.839 -0.131 1.00 74.69 94 ASN A N 1
ATOM 718 C CA . ASN A 1 94 ? 11.061 -15.780 -0.482 1.00 74.69 94 ASN A CA 1
ATOM 719 C C . ASN A 1 94 ? 10.970 -16.173 -1.958 1.00 74.69 94 ASN A C 1
ATOM 721 O O . ASN A 1 94 ? 11.994 -16.244 -2.634 1.00 74.69 94 ASN A O 1
ATOM 725 N N . GLU A 1 95 ? 9.753 -16.355 -2.479 1.00 73.31 95 GLU A N 1
ATOM 726 C CA . GLU A 1 95 ? 9.530 -16.600 -3.911 1.00 73.31 95 GLU A CA 1
ATOM 727 C C . GLU A 1 95 ? 9.963 -15.411 -4.780 1.00 73.31 95 GLU A C 1
ATOM 729 O O . GLU A 1 95 ? 10.412 -15.592 -5.913 1.00 73.31 95 GLU A O 1
ATOM 734 N N . LEU A 1 96 ? 9.887 -14.190 -4.242 1.00 69.19 96 LEU A N 1
ATOM 735 C CA . LEU A 1 96 ? 10.231 -12.976 -4.977 1.00 69.19 96 LEU A CA 1
ATOM 736 C C . LEU A 1 96 ? 11.749 -12.758 -5.121 1.00 69.19 96 LEU A C 1
ATOM 738 O O . LEU A 1 96 ? 12.154 -11.929 -5.932 1.00 69.19 96 LEU A O 1
ATOM 742 N N . ASN A 1 97 ? 12.597 -13.494 -4.385 1.00 70.25 97 ASN A N 1
ATOM 743 C CA . ASN A 1 97 ? 14.060 -13.311 -4.353 1.00 70.25 97 ASN A CA 1
ATOM 744 C C . ASN A 1 97 ? 14.506 -11.858 -4.076 1.00 70.25 97 ASN A C 1
ATOM 746 O O . ASN A 1 97 ? 15.586 -11.439 -4.497 1.00 70.25 97 ASN A O 1
ATOM 750 N N . ILE A 1 98 ? 13.689 -11.073 -3.366 1.00 70.31 98 ILE A N 1
ATOM 751 C CA . ILE A 1 98 ? 13.994 -9.670 -3.071 1.00 70.31 98 ILE A CA 1
ATOM 752 C C . ILE A 1 98 ? 14.735 -9.597 -1.742 1.00 70.31 98 ILE A C 1
ATOM 754 O O . ILE A 1 98 ? 14.209 -9.979 -0.697 1.00 70.31 98 ILE A O 1
ATOM 758 N N . ASN A 1 99 ? 15.955 -9.065 -1.769 1.00 71.62 99 ASN A N 1
ATOM 759 C CA . ASN A 1 99 ? 16.739 -8.845 -0.564 1.00 71.62 99 ASN A CA 1
ATOM 760 C C . ASN A 1 99 ? 16.541 -7.402 -0.086 1.00 71.62 99 ASN A C 1
ATOM 762 O O . ASN A 1 99 ? 17.022 -6.465 -0.718 1.00 71.62 99 ASN A O 1
ATOM 766 N N . PHE A 1 100 ? 15.825 -7.213 1.021 1.00 81.69 100 PHE A N 1
ATOM 767 C CA . PHE A 1 100 ? 15.540 -5.889 1.572 1.00 81.69 100 PHE A CA 1
ATOM 768 C C . PHE A 1 100 ? 15.858 -5.830 3.066 1.00 81.69 100 PHE A C 1
ATOM 770 O O . PHE A 1 100 ? 15.699 -6.801 3.806 1.00 81.69 100 PHE A O 1
ATOM 777 N N . GLN A 1 101 ? 16.296 -4.662 3.538 1.00 84.00 101 GLN A N 1
ATOM 778 C CA . GLN A 1 101 ? 16.501 -4.435 4.966 1.00 84.00 101 GLN A CA 1
ATOM 779 C C . GLN A 1 101 ? 15.189 -4.014 5.618 1.00 84.00 101 GLN A C 1
ATOM 781 O O . GLN A 1 101 ? 14.655 -2.943 5.327 1.00 84.00 101 GLN A O 1
ATOM 786 N N . MET A 1 102 ? 14.677 -4.838 6.528 1.00 83.06 102 MET A N 1
ATOM 787 C CA . MET A 1 102 ? 13.472 -4.519 7.290 1.00 83.06 102 MET A CA 1
ATOM 788 C C . MET A 1 102 ? 13.705 -3.329 8.223 1.00 83.06 102 MET A C 1
ATOM 790 O O . MET A 1 102 ? 14.551 -3.382 9.120 1.00 83.06 102 MET A O 1
ATOM 794 N N . ASN A 1 103 ? 12.895 -2.276 8.087 1.00 86.69 103 ASN A N 1
ATOM 795 C CA . ASN A 1 103 ? 12.807 -1.254 9.118 1.00 86.69 103 ASN A CA 1
ATOM 796 C C . ASN A 1 103 ? 11.802 -1.712 10.177 1.00 86.69 103 ASN A C 1
ATOM 798 O O . ASN A 1 103 ? 10.604 -1.456 10.067 1.00 86.69 103 ASN A O 1
ATOM 802 N N . LYS A 1 104 ? 12.308 -2.386 11.215 1.00 84.50 104 LYS A N 1
ATOM 803 C CA . LYS A 1 104 ? 11.495 -3.045 12.249 1.00 84.50 104 LYS A CA 1
ATOM 804 C C . LYS A 1 104 ? 10.379 -2.160 12.819 1.00 84.50 104 LYS A C 1
ATOM 806 O O . LYS A 1 104 ? 9.257 -2.617 12.980 1.00 84.50 104 LYS A O 1
ATOM 811 N N . LYS A 1 105 ? 10.655 -0.870 13.044 1.00 85.56 105 LYS A N 1
ATOM 812 C CA . LYS A 1 105 ? 9.670 0.086 13.575 1.00 85.56 105 LYS A CA 1
ATOM 813 C C . LYS A 1 105 ? 8.441 0.233 12.671 1.00 85.56 105 LYS A C 1
ATOM 815 O O . LYS A 1 105 ? 7.327 0.304 13.181 1.00 85.56 105 LYS A O 1
ATOM 820 N N . PHE A 1 106 ? 8.642 0.358 11.360 1.00 83.06 106 PHE A N 1
ATOM 821 C CA . PHE A 1 106 ? 7.535 0.496 10.410 1.00 83.06 106 PHE A CA 1
ATOM 822 C C . PHE A 1 106 ? 6.907 -0.858 10.101 1.00 83.06 106 PHE A C 1
ATOM 824 O O . PHE A 1 106 ? 5.687 -0.968 10.080 1.00 83.06 106 PHE A O 1
ATOM 831 N N . TYR A 1 107 ? 7.733 -1.891 9.956 1.00 86.38 107 TYR A N 1
ATOM 832 C CA . TYR A 1 107 ? 7.272 -3.248 9.710 1.00 86.38 107 TYR A CA 1
ATOM 833 C C . TYR A 1 107 ? 6.272 -3.714 10.777 1.00 86.38 107 TYR A C 1
ATOM 835 O O . TYR A 1 107 ? 5.168 -4.132 10.438 1.00 86.38 107 TYR A O 1
ATOM 843 N N . ASP A 1 108 ? 6.625 -3.571 12.060 1.00 85.12 108 ASP A N 1
ATOM 844 C CA . ASP A 1 108 ? 5.770 -3.977 13.180 1.00 85.12 108 ASP A CA 1
ATOM 845 C C . ASP A 1 108 ? 4.471 -3.156 13.233 1.00 85.12 108 ASP A C 1
ATOM 847 O O . ASP A 1 108 ? 3.413 -3.703 13.532 1.00 85.12 108 ASP A O 1
ATOM 851 N N . LEU A 1 109 ? 4.527 -1.863 12.885 1.00 84.00 109 LEU A N 1
ATOM 852 C CA . LEU A 1 109 ? 3.344 -1.000 12.812 1.00 84.00 109 LEU A CA 1
ATOM 853 C C . LEU A 1 109 ? 2.350 -1.502 11.756 1.00 84.00 109 LEU A C 1
ATOM 855 O O . LEU A 1 109 ? 1.171 -1.657 12.051 1.00 84.00 109 LEU A O 1
ATOM 859 N N . TYR A 1 110 ? 2.818 -1.771 10.537 1.00 84.94 110 TYR A N 1
ATOM 860 C CA . TYR A 1 110 ? 1.951 -2.198 9.432 1.00 84.94 110 TYR A CA 1
ATOM 861 C C . TYR A 1 110 ? 1.562 -3.677 9.487 1.00 84.94 110 TYR A C 1
ATOM 863 O O . TYR A 1 110 ? 0.732 -4.123 8.699 1.00 84.94 110 TYR A O 1
ATOM 871 N N . LYS A 1 111 ? 2.125 -4.438 10.428 1.00 87.00 111 LYS A N 1
ATOM 872 C CA . LYS A 1 111 ? 1.705 -5.810 10.719 1.00 87.00 111 LYS A CA 1
ATOM 873 C C . LYS A 1 111 ? 0.400 -5.872 11.521 1.00 87.00 111 LYS A C 1
ATOM 875 O O . LYS A 1 111 ? -0.154 -6.963 11.667 1.00 87.00 111 LYS A O 1
ATOM 880 N N . ASP A 1 112 ? -0.092 -4.741 12.032 1.00 85.50 112 ASP A N 1
ATOM 881 C CA . ASP A 1 112 ? -1.364 -4.675 12.749 1.00 85.50 112 ASP A CA 1
ATOM 882 C C . ASP A 1 112 ? -2.538 -5.119 11.841 1.00 85.50 112 ASP A C 1
ATOM 884 O O . ASP A 1 112 ? -2.698 -4.591 10.733 1.00 85.50 112 ASP A O 1
ATOM 888 N N . PRO A 1 113 ? -3.382 -6.076 12.281 1.00 84.75 113 PRO A N 1
ATOM 889 C CA . PRO A 1 113 ? -4.538 -6.544 11.518 1.00 84.75 113 PRO A CA 1
ATOM 890 C C . PRO A 1 113 ? -5.520 -5.444 11.093 1.00 84.75 113 PRO A C 1
ATOM 892 O O . PRO A 1 113 ? -6.246 -5.648 10.118 1.00 84.75 113 PRO A O 1
ATOM 895 N N . VAL A 1 114 ? -5.544 -4.287 11.768 1.00 81.56 114 VAL A N 1
ATOM 896 C CA . VAL A 1 114 ? -6.412 -3.150 11.416 1.00 81.56 114 VAL A CA 1
ATOM 897 C C . VAL A 1 114 ? -6.213 -2.693 9.973 1.00 81.56 114 VAL A C 1
ATOM 899 O O . VAL A 1 114 ? -7.179 -2.356 9.286 1.00 81.56 114 VAL A O 1
ATOM 902 N N . PHE A 1 115 ? -4.984 -2.761 9.459 1.00 82.19 115 PHE A N 1
ATOM 903 C CA . PHE A 1 115 ? -4.681 -2.391 8.076 1.00 82.19 115 PHE A CA 1
ATOM 904 C C . PHE A 1 115 ? -5.204 -3.417 7.062 1.00 82.19 115 PHE A C 1
ATOM 906 O O . PHE A 1 115 ? -5.422 -3.072 5.904 1.00 82.19 115 PHE A O 1
ATOM 913 N N . LEU A 1 116 ? -5.451 -4.659 7.493 1.00 83.81 116 LEU A N 1
ATOM 914 C CA . LEU A 1 116 ? -5.956 -5.728 6.635 1.00 83.81 116 LEU A CA 1
ATOM 915 C C . LEU A 1 116 ? -7.485 -5.688 6.501 1.00 83.81 116 LEU A C 1
ATOM 917 O O . LEU A 1 116 ? -8.005 -5.890 5.405 1.00 83.81 116 LEU A O 1
ATOM 921 N N . PHE A 1 117 ? -8.216 -5.439 7.594 1.00 81.56 117 PHE A N 1
ATOM 922 C CA . PHE A 1 117 ? -9.686 -5.440 7.566 1.00 81.56 117 PHE A CA 1
ATOM 923 C C . PHE A 1 117 ? -10.317 -4.052 7.393 1.00 81.56 117 PHE A C 1
ATOM 925 O O . PHE A 1 117 ? -11.482 -3.972 7.010 1.00 81.56 117 PHE A O 1
ATOM 932 N N . SER A 1 118 ? -9.598 -2.950 7.623 1.00 78.88 118 SER A N 1
ATOM 933 C CA . SER A 1 118 ? -10.166 -1.605 7.422 1.00 78.88 118 SER A CA 1
ATOM 934 C C . SER A 1 118 ? -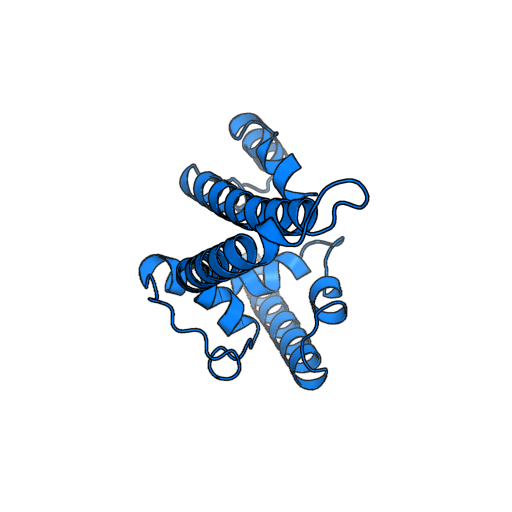10.680 -1.340 5.998 1.00 78.88 118 SER A C 1
ATOM 936 O O . SER A 1 118 ? -11.761 -0.755 5.895 1.00 78.88 118 SER A O 1
ATOM 938 N N . PRO A 1 119 ? -10.053 -1.824 4.900 1.00 78.44 119 PRO A N 1
ATOM 939 C CA . PRO A 1 119 ? -10.617 -1.647 3.559 1.00 78.44 119 PRO A CA 1
ATOM 940 C C . PRO A 1 119 ? -11.950 -2.381 3.368 1.00 78.44 119 PRO A C 1
ATOM 942 O O . PRO A 1 119 ? -12.776 -1.961 2.562 1.00 78.44 119 PRO A O 1
ATOM 945 N N . PHE A 1 120 ? -12.180 -3.468 4.113 1.00 75.19 120 PHE A N 1
ATOM 946 C CA . PHE A 1 120 ? -13.441 -4.207 4.065 1.00 75.19 120 PHE A CA 1
ATOM 947 C C . PHE A 1 120 ? -14.610 -3.416 4.657 1.00 75.19 120 PHE A C 1
ATOM 949 O O . PHE A 1 120 ? -15.742 -3.565 4.196 1.00 75.19 120 PHE A O 1
ATOM 956 N N . LEU A 1 121 ? -14.338 -2.570 5.654 1.00 71.81 121 LEU A N 1
ATOM 957 C CA . LEU A 1 121 ? -15.345 -1.716 6.285 1.00 71.81 121 LEU A CA 1
ATOM 958 C C . LEU A 1 121 ? -15.805 -0.576 5.362 1.00 71.81 121 LEU A C 1
ATOM 960 O O . LEU A 1 121 ? -16.870 -0.001 5.584 1.00 71.81 121 LEU A O 1
ATOM 964 N N . ASP A 1 122 ? -15.045 -0.275 4.307 1.00 70.38 122 ASP A N 1
ATOM 965 C CA . ASP A 1 122 ? -15.462 0.657 3.267 1.00 70.38 122 ASP A CA 1
ATOM 966 C C . ASP A 1 122 ? -16.379 -0.049 2.251 1.00 70.38 122 ASP A C 1
ATOM 968 O O . ASP A 1 122 ? -15.983 -0.979 1.539 1.00 70.38 122 ASP A O 1
ATOM 972 N N . GLY A 1 123 ? -17.622 0.431 2.147 1.00 60.78 123 GLY A N 1
ATOM 973 C CA . GLY A 1 123 ? -18.631 -0.103 1.232 1.00 60.78 123 GLY A CA 1
ATOM 974 C C . GLY A 1 123 ? -18.235 -0.068 -0.251 1.00 60.78 123 GLY A C 1
ATOM 975 O O . GLY A 1 123 ? -18.796 -0.846 -1.028 1.00 60.78 123 GLY A O 1
ATOM 976 N N . MET A 1 124 ? -17.272 0.778 -0.638 1.00 67.12 124 MET A N 1
ATOM 977 C CA . MET A 1 124 ? -16.730 0.871 -1.998 1.00 67.12 124 MET A CA 1
ATOM 978 C C . MET A 1 124 ? -15.671 -0.195 -2.291 1.00 67.12 124 MET A C 1
ATOM 980 O O . MET A 1 124 ? -15.604 -0.691 -3.417 1.00 67.12 124 MET A O 1
ATOM 984 N N . PHE A 1 125 ? -14.849 -0.554 -1.300 1.00 63.03 125 PHE A N 1
ATOM 985 C CA . PHE A 1 125 ? -13.713 -1.461 -1.489 1.00 63.03 125 PHE A CA 1
ATOM 986 C C . PHE A 1 125 ? -14.038 -2.908 -1.104 1.00 63.03 125 PHE A C 1
ATOM 988 O O . PHE A 1 125 ? -13.657 -3.819 -1.847 1.00 63.03 125 PHE A O 1
ATOM 995 N N . LYS A 1 126 ? -14.775 -3.144 -0.006 1.00 74.75 126 LYS A N 1
ATOM 996 C CA . LYS A 1 126 ? -15.134 -4.485 0.503 1.00 74.75 126 LYS A CA 1
ATOM 997 C C . LYS A 1 126 ? -13.945 -5.466 0.387 1.00 74.75 126 LYS A C 1
ATOM 999 O O . LYS A 1 126 ? -12.859 -5.201 0.890 1.00 74.75 126 LYS A O 1
ATOM 1004 N N . ILE A 1 127 ? -14.127 -6.586 -0.318 1.00 78.88 127 ILE A N 1
ATOM 1005 C CA . ILE A 1 127 ? -13.074 -7.564 -0.658 1.00 78.88 127 ILE A CA 1
ATOM 1006 C C . ILE A 1 127 ? -12.617 -7.473 -2.122 1.00 78.88 127 ILE A C 1
ATOM 1008 O O . ILE A 1 127 ? -11.890 -8.342 -2.600 1.00 78.88 127 ILE A O 1
ATOM 1012 N N . ARG A 1 128 ? -13.054 -6.449 -2.866 1.00 79.44 128 ARG A N 1
ATOM 1013 C CA . ARG A 1 128 ? -12.839 -6.372 -4.317 1.00 79.44 128 ARG A CA 1
ATOM 1014 C C . ARG A 1 128 ? -11.351 -6.319 -4.679 1.00 79.44 128 ARG A C 1
ATOM 1016 O O . ARG A 1 128 ? -10.922 -6.941 -5.647 1.00 79.44 128 ARG A O 1
ATOM 1023 N N . TRP A 1 129 ? -10.558 -5.664 -3.838 1.00 80.81 129 TRP A N 1
ATOM 1024 C CA . TRP A 1 129 ? -9.103 -5.605 -3.960 1.00 80.81 129 TRP A CA 1
ATOM 1025 C C . TRP A 1 129 ? -8.424 -6.984 -3.844 1.00 80.81 129 TRP A C 1
ATOM 1027 O O . TRP A 1 129 ? -7.402 -7.206 -4.484 1.00 80.81 129 TRP A O 1
ATOM 1037 N N . ILE A 1 130 ? -9.001 -7.934 -3.095 1.00 85.50 130 ILE A N 1
ATOM 1038 C CA . ILE A 1 130 ? -8.501 -9.319 -3.008 1.00 85.50 130 ILE A CA 1
ATOM 1039 C C . ILE A 1 130 ? -8.849 -10.064 -4.290 1.00 85.50 130 ILE A C 1
ATOM 1041 O O . ILE A 1 130 ? -7.988 -10.713 -4.882 1.00 85.50 130 ILE A O 1
ATOM 1045 N N . THR A 1 131 ? -10.099 -9.947 -4.747 1.00 83.19 131 THR A N 1
ATOM 1046 C CA . THR A 1 131 ? -10.566 -10.645 -5.954 1.00 83.19 131 THR A CA 1
ATOM 1047 C C . THR A 1 131 ? -9.819 -10.200 -7.210 1.00 83.19 131 THR A C 1
ATOM 1049 O O . THR A 1 131 ? -9.511 -11.035 -8.056 1.00 83.19 131 THR A O 1
ATOM 1052 N N . GLU A 1 132 ? -9.472 -8.913 -7.301 1.00 83.81 132 GLU A N 1
ATOM 1053 C CA . GLU A 1 132 ? -8.734 -8.324 -8.428 1.00 83.81 132 GLU A CA 1
ATOM 1054 C C . GLU A 1 132 ? -7.206 -8.482 -8.304 1.00 83.81 132 GLU A C 1
ATOM 1056 O O . GLU A 1 132 ? -6.474 -8.124 -9.225 1.00 83.81 132 GLU A O 1
ATOM 1061 N N . SER A 1 133 ? -6.705 -9.027 -7.190 1.00 84.19 133 SER A N 1
ATOM 1062 C CA . SER A 1 133 ? -5.270 -9.255 -7.000 1.00 84.19 133 SER A CA 1
ATOM 1063 C C . SER A 1 133 ? -4.742 -10.424 -7.840 1.00 84.19 133 SER A C 1
ATOM 1065 O O . SER A 1 133 ? -5.475 -11.342 -8.222 1.00 84.19 133 SER A O 1
ATOM 1067 N N . LEU A 1 134 ? -3.425 -10.428 -8.059 1.00 85.69 134 LEU A N 1
ATOM 1068 C CA . LEU A 1 134 ? -2.694 -11.525 -8.704 1.00 85.69 134 LEU A CA 1
ATOM 1069 C C . LEU A 1 134 ? -2.373 -12.688 -7.746 1.00 85.69 134 LEU A C 1
ATOM 1071 O O . LEU A 1 134 ? -1.615 -13.584 -8.107 1.00 85.69 134 LEU A O 1
ATOM 1075 N N . LEU A 1 135 ? -2.920 -12.681 -6.525 1.00 86.62 135 LEU A N 1
ATOM 1076 C CA . LEU A 1 135 ? -2.691 -13.747 -5.552 1.00 86.62 135 LEU A CA 1
ATOM 1077 C C . LEU A 1 135 ? -3.317 -15.077 -6.020 1.00 86.62 135 LEU A C 1
ATOM 1079 O O . LEU A 1 135 ? -4.337 -15.060 -6.717 1.00 86.62 135 LEU A O 1
ATOM 1083 N N . PRO A 1 136 ? -2.769 -16.232 -5.602 1.00 90.12 136 PRO A N 1
ATOM 1084 C CA . PRO A 1 136 ? -3.397 -17.529 -5.838 1.00 90.12 136 PRO A CA 1
ATOM 1085 C C . PRO A 1 136 ? -4.805 -17.599 -5.236 1.00 90.12 136 PRO A C 1
ATOM 1087 O O . PRO A 1 136 ? -5.043 -17.054 -4.156 1.00 90.12 136 PRO A O 1
ATOM 1090 N N . ASP A 1 137 ? -5.726 -18.322 -5.878 1.00 90.12 137 ASP A N 1
ATOM 1091 C CA . ASP A 1 137 ? -7.119 -18.423 -5.411 1.00 90.12 137 ASP A CA 1
ATOM 1092 C C . ASP A 1 137 ? -7.223 -18.988 -3.987 1.00 90.12 137 ASP A C 1
ATOM 1094 O O . ASP A 1 137 ? -7.977 -18.472 -3.165 1.00 90.12 137 ASP A O 1
ATOM 1098 N N . SER A 1 138 ? -6.372 -19.958 -3.643 1.00 91.19 138 SER A N 1
ATOM 1099 C CA . SER A 1 138 ? -6.295 -20.500 -2.282 1.00 91.19 138 SER A CA 1
ATOM 1100 C C . SER A 1 138 ? -5.893 -19.445 -1.243 1.00 91.19 138 SER A C 1
ATOM 1102 O O . SER A 1 138 ? -6.397 -19.453 -0.121 1.00 91.19 138 SER A O 1
ATOM 1104 N N . THR A 1 139 ? -5.015 -18.508 -1.607 1.00 91.00 139 THR A N 1
ATOM 1105 C CA . THR A 1 139 ? -4.624 -17.376 -0.756 1.00 91.00 139 THR A CA 1
ATOM 1106 C C . THR A 1 139 ? -5.754 -16.355 -0.654 1.00 91.00 139 THR A C 1
ATOM 1108 O O . THR A 1 139 ? -6.053 -15.873 0.439 1.00 91.00 139 THR A O 1
ATOM 1111 N N . LYS A 1 140 ? -6.445 -16.065 -1.764 1.00 91.50 140 LYS A N 1
ATOM 1112 C CA . LYS A 1 140 ? -7.608 -15.164 -1.776 1.00 91.50 140 LYS A CA 1
ATOM 1113 C C . LYS A 1 140 ? -8.712 -15.653 -0.838 1.00 91.50 140 LYS A C 1
ATOM 1115 O O . LYS A 1 140 ? -9.248 -14.856 -0.068 1.00 91.50 140 LYS A O 1
ATOM 1120 N N . GLU A 1 141 ? -9.026 -16.948 -0.869 1.00 91.69 141 GLU A N 1
ATOM 1121 C CA . GLU A 1 141 ? -10.021 -17.566 0.015 1.00 91.69 141 GLU A CA 1
ATOM 1122 C C . GLU A 1 141 ? -9.625 -17.443 1.492 1.00 91.69 141 GLU A C 1
ATOM 1124 O O . GLU A 1 141 ? -10.422 -16.966 2.305 1.00 91.69 141 GLU A O 1
ATOM 1129 N N . ARG A 1 142 ? -8.375 -17.786 1.839 1.00 91.62 142 ARG A N 1
ATOM 1130 C CA . ARG A 1 142 ? -7.867 -17.661 3.217 1.00 91.62 142 ARG A CA 1
ATOM 1131 C C . ARG A 1 142 ? -7.920 -16.226 3.730 1.00 91.62 142 ARG A C 1
ATOM 1133 O O . ARG A 1 142 ? -8.385 -16.002 4.848 1.00 91.62 142 ARG A O 1
ATOM 1140 N N . LEU A 1 143 ? -7.508 -15.253 2.918 1.00 91.44 143 LEU A N 1
ATOM 1141 C CA . LEU A 1 143 ? -7.566 -13.837 3.285 1.00 91.44 143 LEU A CA 1
ATOM 1142 C C . LEU A 1 143 ? -8.999 -13.360 3.512 1.00 91.44 143 LEU A C 1
ATOM 1144 O O . LEU A 1 143 ? -9.258 -12.650 4.484 1.00 91.44 143 LEU A 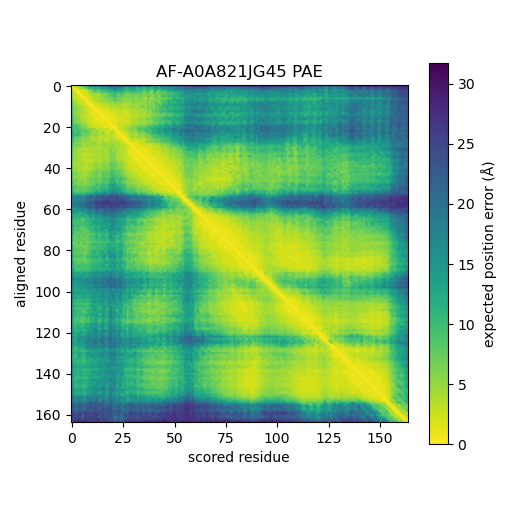O 1
ATOM 1148 N N . CYS A 1 144 ? -9.937 -13.771 2.656 1.00 90.38 144 CYS A N 1
ATOM 1149 C CA . CYS A 1 144 ? -11.348 -13.440 2.832 1.00 90.38 144 CYS A CA 1
ATOM 1150 C C . CYS A 1 144 ? -11.886 -13.970 4.167 1.00 90.38 144 CYS A C 1
ATOM 1152 O O . CYS A 1 144 ? -12.522 -13.220 4.906 1.00 90.38 144 CYS A O 1
ATOM 1154 N N . GLU A 1 145 ? -11.614 -15.232 4.504 1.00 90.75 145 GLU A N 1
ATOM 1155 C CA . GLU A 1 145 ? -12.047 -15.820 5.778 1.00 90.75 145 GLU A CA 1
ATOM 1156 C C . GLU A 1 145 ? -11.364 -15.171 6.986 1.00 90.75 145 GLU A C 1
ATOM 1158 O O . GLU A 1 145 ? -12.022 -14.866 7.984 1.00 90.75 145 GLU A O 1
ATOM 1163 N N . LYS A 1 146 ? -10.066 -14.870 6.880 1.00 91.44 146 LYS A N 1
ATOM 1164 C CA . LYS A 1 146 ? -9.313 -14.139 7.905 1.00 91.44 146 LYS A CA 1
ATOM 1165 C C . LYS A 1 146 ? -9.933 -12.770 8.186 1.00 91.44 146 LYS A C 1
ATOM 1167 O O . LYS A 1 146 ? -10.156 -12.435 9.345 1.00 91.44 146 LYS A O 1
ATOM 1172 N N . ILE A 1 147 ? -10.250 -11.998 7.147 1.00 88.38 147 ILE A N 1
ATOM 1173 C CA . ILE A 1 147 ? -10.869 -10.672 7.287 1.00 88.38 147 ILE A CA 1
ATOM 1174 C C . ILE A 1 147 ? -12.267 -10.781 7.885 1.00 88.38 147 ILE A C 1
ATOM 1176 O O . ILE A 1 147 ? -12.569 -10.052 8.826 1.00 88.38 147 ILE A O 1
ATOM 1180 N N . LYS A 1 148 ? -13.103 -11.709 7.397 1.00 85.94 148 LYS A N 1
ATOM 1181 C CA . LYS A 1 148 ? -14.434 -11.945 7.976 1.00 85.94 148 LYS A CA 1
ATOM 1182 C C . LYS A 1 148 ? -14.325 -12.210 9.472 1.00 85.94 148 LYS A C 1
ATOM 1184 O O . LYS A 1 148 ? -15.017 -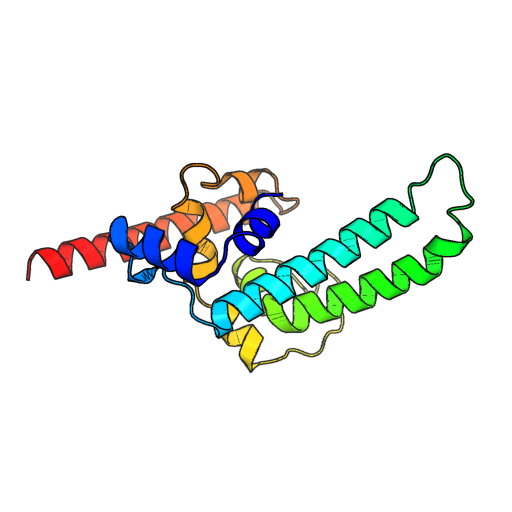11.559 10.247 1.00 85.94 148 LYS A O 1
ATOM 1189 N N . LYS A 1 149 ? -13.427 -13.112 9.877 1.00 88.62 149 LYS A N 1
ATOM 1190 C CA . LYS A 1 149 ? -13.205 -13.443 11.286 1.00 88.62 149 LYS A CA 1
ATOM 1191 C C . LYS A 1 149 ? -12.754 -12.231 12.103 1.00 88.62 149 LYS A C 1
ATOM 1193 O O . LYS A 1 149 ? -13.352 -11.960 13.135 1.00 88.62 149 LYS A O 1
ATOM 1198 N N . LEU A 1 150 ? -11.772 -11.470 11.616 1.00 87.06 150 LEU A N 1
ATOM 1199 C CA . LEU A 1 150 ? -11.288 -10.256 12.288 1.00 87.06 150 LEU A CA 1
ATOM 1200 C C . LEU A 1 150 ? -12.403 -9.227 12.508 1.00 87.06 150 LEU A C 1
ATOM 1202 O O . LEU A 1 150 ? -12.474 -8.617 13.574 1.00 87.06 150 LEU A O 1
ATOM 1206 N N . VAL A 1 151 ? -13.282 -9.060 11.517 1.00 82.69 151 VAL A N 1
ATOM 1207 C CA . VAL A 1 151 ? -14.439 -8.164 11.607 1.00 82.69 151 VAL A CA 1
ATOM 1208 C C . VAL A 1 151 ? -15.465 -8.699 12.597 1.00 82.69 151 VAL A C 1
ATOM 1210 O O . VAL A 1 151 ? -15.931 -7.935 13.434 1.00 82.69 151 VAL A O 1
ATOM 1213 N N . PHE A 1 152 ? -15.794 -9.993 12.548 1.00 82.50 152 PHE A N 1
ATOM 1214 C CA . PHE A 1 152 ? -16.699 -10.610 13.522 1.00 82.50 152 PHE A CA 1
ATOM 1215 C C . PHE A 1 152 ? -16.191 -10.432 14.953 1.00 82.50 152 PHE A C 1
ATOM 1217 O O . PHE A 1 152 ? -16.951 -9.972 15.803 1.00 82.50 152 PHE A O 1
ATOM 1224 N N . ASP A 1 153 ? -14.913 -10.723 15.199 1.00 80.31 153 ASP A N 1
ATOM 1225 C CA . ASP A 1 153 ? -14.287 -10.585 16.514 1.00 80.31 153 ASP A CA 1
ATOM 1226 C C . ASP A 1 153 ? -14.327 -9.119 16.998 1.00 80.31 153 ASP A C 1
ATOM 1228 O O . ASP A 1 153 ? -14.654 -8.856 18.156 1.00 80.31 153 ASP A O 1
ATOM 1232 N N . HIS A 1 154 ? -14.088 -8.147 16.106 1.00 71.38 154 HIS A N 1
ATOM 1233 C CA . HIS A 1 154 ? -14.215 -6.717 16.426 1.00 71.38 154 HIS A CA 1
ATOM 1234 C C . HIS A 1 154 ? -15.661 -6.280 16.696 1.00 71.38 154 HIS A C 1
ATOM 1236 O O . HIS A 1 154 ? -15.913 -5.534 17.640 1.00 71.38 154 HIS A O 1
ATOM 1242 N N . CYS A 1 155 ? -16.628 -6.727 15.893 1.00 66.56 155 CYS A N 1
ATOM 1243 C CA . CYS A 1 155 ? -18.036 -6.372 16.078 1.00 66.56 155 CYS A CA 1
ATOM 1244 C C . CYS A 1 155 ? -18.607 -6.950 17.381 1.00 66.56 155 CYS A C 1
ATOM 1246 O O . CYS A 1 155 ? -19.395 -6.280 18.048 1.00 66.56 155 CYS A O 1
ATOM 1248 N N . PHE A 1 156 ? -18.181 -8.153 17.778 1.00 54.84 156 PHE A N 1
ATOM 1249 C CA . PHE A 1 156 ? -18.612 -8.783 19.029 1.00 54.84 156 PHE A CA 1
ATOM 1250 C C . PHE A 1 156 ? -18.105 -8.028 20.269 1.00 54.84 156 PHE A C 1
ATOM 1252 O O . PHE A 1 156 ? -18.825 -7.911 21.259 1.00 54.84 156 PHE A O 1
ATOM 1259 N N . LEU A 1 157 ? -16.890 -7.471 20.206 1.00 54.50 157 LEU A N 1
ATOM 1260 C CA . LEU A 1 157 ? -16.327 -6.636 21.274 1.00 54.50 157 LEU A CA 1
ATOM 1261 C C . LEU A 1 157 ? -17.133 -5.342 21.480 1.00 54.50 157 LEU A C 1
ATOM 1263 O O . LEU A 1 157 ? -17.414 -4.973 22.619 1.00 54.50 157 LEU A O 1
ATOM 1267 N N . ILE A 1 158 ? -17.577 -4.701 20.393 1.00 54.44 158 ILE A N 1
ATOM 1268 C CA . ILE A 1 158 ? -18.369 -3.460 20.451 1.00 54.44 158 ILE A CA 1
ATOM 1269 C C . ILE A 1 158 ? -19.752 -3.703 21.078 1.00 54.44 158 ILE A C 1
ATOM 1271 O O . ILE A 1 158 ? -20.219 -2.889 21.875 1.00 54.44 158 ILE A O 1
ATOM 1275 N N . GLU A 1 159 ? -20.416 -4.822 20.760 1.00 49.12 159 GLU A N 1
ATOM 1276 C CA . GLU A 1 159 ? -21.706 -5.154 21.385 1.00 49.12 159 GLU A CA 1
ATOM 1277 C C . GLU A 1 159 ? -21.584 -5.436 22.888 1.00 49.12 159 GLU A C 1
ATOM 1279 O O . GLU A 1 159 ? -22.523 -5.157 23.637 1.00 49.12 159 GLU A O 1
ATOM 1284 N N . TYR A 1 160 ? -20.448 -5.975 23.335 1.00 45.97 160 TYR A N 1
ATOM 1285 C CA . TYR A 1 160 ? -20.222 -6.280 24.746 1.00 45.97 160 TYR A CA 1
ATOM 1286 C C . TYR A 1 160 ? -19.939 -5.014 25.567 1.00 45.97 160 TYR A C 1
ATOM 1288 O O . TYR A 1 160 ? -20.518 -4.849 26.638 1.00 45.97 160 TYR A O 1
ATOM 1296 N N . GLU A 1 161 ? -19.133 -4.082 25.046 1.00 49.22 161 GLU A N 1
ATOM 1297 C CA . GLU A 1 161 ? -18.887 -2.781 25.691 1.00 49.22 161 GLU A CA 1
ATOM 1298 C C . GLU A 1 161 ? -20.140 -1.899 25.755 1.00 49.22 161 GLU A C 1
ATOM 1300 O O . GLU A 1 161 ? -20.296 -1.125 26.692 1.00 49.22 161 GLU A O 1
ATOM 1305 N N . HIS A 1 162 ? -21.065 -2.027 24.799 1.00 47.09 162 HIS A N 1
ATOM 1306 C CA . HIS A 1 162 ? -22.325 -1.278 24.823 1.00 47.09 162 HIS A CA 1
ATOM 1307 C C . HIS A 1 162 ? -23.399 -1.860 25.755 1.00 47.09 162 HIS A C 1
ATOM 1309 O O . HIS A 1 162 ? -24.412 -1.196 25.992 1.00 47.09 162 HIS A O 1
ATOM 1315 N N . ARG A 1 163 ? -23.219 -3.091 26.253 1.00 45.78 163 ARG A N 1
ATOM 1316 C CA . ARG A 1 163 ? -24.163 -3.771 27.161 1.00 45.78 163 ARG A CA 1
ATOM 1317 C C . ARG A 1 163 ? -23.679 -3.860 28.614 1.00 45.78 163 ARG A C 1
ATOM 1319 O O . ARG A 1 163 ? -24.472 -4.287 29.454 1.00 45.78 163 ARG A O 1
ATOM 1326 N N . ALA A 1 164 ? -22.427 -3.502 28.893 1.00 43.59 164 ALA A N 1
ATOM 1327 C CA . ALA A 1 164 ? -21.852 -3.402 30.239 1.00 43.59 164 ALA A CA 1
ATOM 1328 C C . ALA A 1 164 ? -22.031 -1.990 30.819 1.00 43.59 164 ALA A C 1
ATOM 1330 O O . ALA A 1 164 ? -22.189 -1.895 32.057 1.00 43.59 164 ALA A O 1
#

Mean predicted aligned error: 10.1 Å

Secondary structure (DSSP, 8-state):
--HHHHHHS-HHHHHHHHHHTT-GGGPPPHHHHHHHHHHHHHHHHHHHHHHHH--SSS--HHHHHHHHHHHHHHHHHHHHHHHHHHHHTT--TTTTT------HHHHHHHTSTHHHHHHHHSTTTTTHHHHTSSS-HHHHHHHHHHHHHHHHHHHHHHHHHTT-

Foldseek 3Di:
DVLVVVLVDPLVRVCVVCVVVVVNVPRDDPVNSVVSVVVVVLVVLLVVLVVLQPDPPDPNVVSVVVSVVSVLVSVLVCCQQQVLLVVLLVPDVVVVVRDHHHPPVRNVVNVPCCVLQVLLVDPVRNLVCLVPDPDDPVSSVVSNVVNVVVVVVVVVVVVVVVVD

pLDDT: mean 78.12, std 10.82, range [43.59, 91.69]

Solvent-accessible surface area (backbone atoms only — not comparable to full-atom values): 9390 Å² total; per-residue (Å²): 125,67,66,65,53,58,72,69,46,58,66,67,61,51,34,50,52,30,46,76,72,68,39,63,88,70,49,70,50,76,68,55,50,51,51,51,49,52,53,49,55,56,52,50,52,53,53,50,47,51,56,59,52,65,48,92,87,55,86,23,73,83,42,46,65,60,41,52,55,48,50,52,54,50,50,34,51,46,43,13,40,43,34,25,37,41,48,76,67,70,53,66,56,76,85,65,72,66,87,56,71,72,39,61,77,42,18,60,60,36,45,42,64,65,74,69,39,51,51,44,74,35,89,90,43,38,63,53,70,55,75,74,41,92,65,56,68,73,54,42,52,51,51,52,54,52,36,52,49,55,49,50,58,52,54,54,52,54,58,50,67,75,74,110

Radius of gyration: 18.9 Å; Cα contacts (8 Å, |Δi|>4): 110; chains: 1; bounding box: 42×41×60 Å

Sequence (164 aa):
MCVERILSIPSIELNEVLAQLKYKNLCLNTRDLSMLQEFVALLSLFAEATTATQPQNSPSISFVAPSIHLCDALLSSLLSKFGGLLEQMEVDFNELNINFQMNKKFYDLYKDPVFLFSPFLDGMFKIRWITESLLPDSTKERLCEKIKKLVFDHCFLIEYEHRA

=== Feature glossary ===
A reading guide for the features in this record.

Start from the sequence.

  · Sequence gives the chain of amino acids in standard one-letter code (A=alanine, C=cysteine, …, Y=tyrosine), read N→C. It is the only feature that is directly encoded by the gene; all structural features are derived from the folded form of this sequence.

Fold it, and you get atomic coordinates and the backbone conformation that goes with them.

  · Structure coordinates are given as an mmCIF _atom_site loop: one row per atom with element, residue name, chain id, sequence number, and x/y/z position in Å. Only the four main-chain atoms per residue are included here; side chains are omitted to keep the record compact.

  · Backbone dihedral angles. Every residue except chain termini has a φ (preceding-C → N → Cα → C) and a ψ (N → Cα → C → next-N). They are reported in degrees following the IUPAC sign convention. Secondary structure is essentially a statement about which (φ, ψ) basin each residue occupies.

  · Eight-state secondary structure (DSSP): H is the canonical α-helix, G the tighter 3₁₀-helix, I the wider π-helix; E/B are β-structure, T and S are turns and bends, and '-' is everything else. DSSP derives these from the pattern of main-chain N–H···O=C hydrogen bonds, not from the sequence.

  · SS3 is a coarse helix/strand/coil call (letters a/b/c) made by the P-SEA algorithm from inter-Cα distances and dihedrals. It is less detailed than DSSP but needs only Cα positions.

Summarize the fold with a handful of shape descriptors and a per-residue structural alphabet.

  · Radius of gyration (Rg) is the root-mean-square distance of Cα atoms from their centroid — a single number for overall size and compactness. A globular domain of N residues has Rg ≈ 2.2·N^0.38 Å; an extended or disordered chain has a much larger Rg. The Cα contact count is the number of residue pairs whose Cα atoms are within 8 Å and are more than four positions apart in sequence — a standard proxy for tertiary packing density. The bounding box is the smallest axis-aligned box enclosing all Cα atoms.

  · 3Di is Foldseek's structural alphabet. Each residue is assigned one of twenty discrete states based on how its Cα sits relative to its spatial (not sequential) neighbors. Aligning 3Di strings finds structural homologs roughly as well as full 3D superposition, but orders of magnitude faster.

  · Solvent-accessible surface area (SASA) is the area in Å² traced out by the centre of a 1.4 Å probe sphere (a water molecule) rolled over 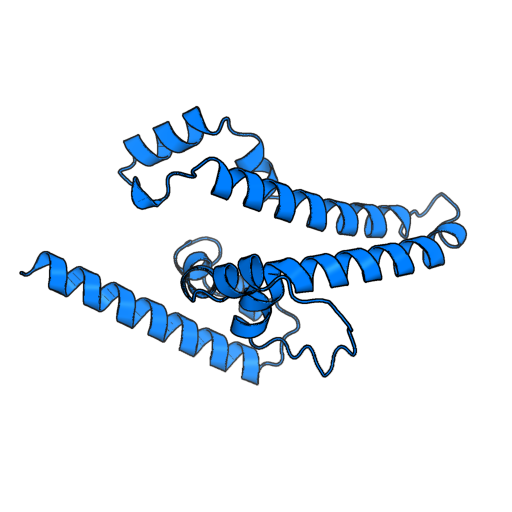the protein's van der Waals surface (Shrake–Rupley / Lee–Richards construction). Buried residues have near-zero SASA; fully exposed residues can exceed 200 Å². The total SASA scales roughly with the number of surface residues.

Ask how reliable the model is.

  · For AlphaFold models, the B-factor field carries pLDDT — the model's own estimate of local accuracy on a 0–100 scale. Regions with pLDDT<50 should be treated as essentially unmodeled; they often correspond to intrinsically disordered segments.

  · For experimental (PDB) structures, the B-factor (temperature factor) quantifies the positional spread of each atom in the crystal — a combination of thermal vibration and static disorder — in units of Å². High B-factors mark flexible loops or poorly resolved regions; low B-factors mark the rigid, well-ordered core.

  · Predicted Aligned Error (PAE) is an AlphaFold confidence matrix: entry (i, j) is the expected error in the position of residue j, in ångströms, when the prediction is superimposed on the true structure at residue i. Low PAE within a block of residues means that block is internally rigid and well-predicted; high PAE between two blocks means their relative placement is uncertain even if each block individually is confident.

Place it in context: what it resembles, what it is annotated as, and how it looks.

  · Structural nearest neighbors (via Foldseek easy-search vs the PDB). Reported per hit: target PDB id, E-value, and alignment TM-score. A TM-score above ~0.5 is the conventional threshold for 'same fold'.

  · Functional annotations link the protein to curated databases. InterPro entries identify conserved domains and families by matching the sequence against member-database signatures (Pfam, PROSITE, CDD, …). Gene Ontology (GO) terms describe molecular function, biological process, and cellular component in a controlled vocabulary. CATH places the structure in a hierarchical fold classification (Class/Architecture/Topology/Homologous-superfamily). The organism is the source species.

  · The contact map is a binary N×N matrix image: pixel (i, j) is dark where Cα_i and Cα_j are within 8 Å and |i−j|>4. Because the |i−j|>4 filter removes local helical contacts, off-diagonal stripes parallel to the main diagonal indicate parallel β-sheets; stripes perpendicular to it indicate antiparallel β-sheets. The Ramachandran plot scatters every residue's (φ, ψ) pair against the sterically allowed reg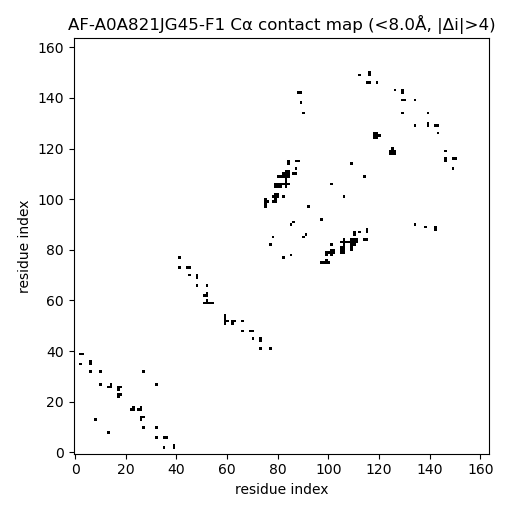ions. The PAE heatmap renders the predicted-aligned-error matrix.

  · Six rendered views show the 3D structure from the faces of a cube — i.e. along ±x, ±y, ±z. Rendering representation is drawn randomly per protein from cartoon (secondary-structure ribbons), sticks (backbone bonds), or molecular surface; coloring is either N→C rainbow (blue at the N-terminus through red at the C-terminus) or one color per chain.